Protein AF-R7NCV3-F1 (afdb_monomer_lite)

Sequence (77 aa):
MNFIPSYEDRLRNPHLKVLDFELLVAHPEAKLAVWQRYKMDILFRTRLQDLMMSNYFFKQQFEEVFQEYIRRDKRSR

Foldseek 3Di:
DPQADDPVSCVVPVPDDRDDLVCLVVDVPVVVVLVVCCVVPPVNVVVLVVCVVVPVVSVVSCCVSCVVVVVVVVVVD

Radius of gyration: 12.82 Å; chains: 1; bounding box: 24×28×41 Å

pLDDT: mean 80.63, std 14.32, range [37.25, 94.19]

Structure (mmCIF, N/CA/C/O backbone):
data_AF-R7NCV3-F1
#
_entry.id   AF-R7NCV3-F1
#
loop_
_atom_site.group_PDB
_atom_site.id
_atom_site.type_symbol
_atom_site.label_atom_id
_atom_site.label_alt_id
_atom_site.label_comp_id
_atom_site.label_asym_id
_atom_site.label_entity_id
_atom_site.label_seq_id
_atom_site.pdbx_PDB_ins_code
_atom_site.Cartn_x
_atom_site.Cartn_y
_atom_site.Cartn_z
_atom_site.occupancy
_atom_site.B_iso_or_equiv
_atom_site.auth_seq_id
_atom_site.auth_comp_id
_atom_site.auth_asym_id
_atom_site.auth_atom_id
_atom_site.pdbx_PDB_model_num
ATOM 1 N N . MET A 1 1 ? 0.616 -15.279 -7.917 1.00 37.25 1 MET A N 1
ATOM 2 C CA . MET A 1 1 ? 0.479 -1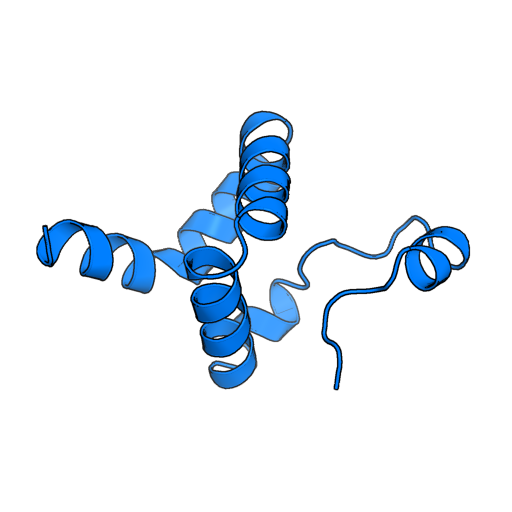4.061 -8.746 1.00 37.25 1 MET A CA 1
ATOM 3 C C . MET A 1 1 ? 1.208 -12.920 -8.049 1.00 37.25 1 MET A C 1
ATOM 5 O O . MET A 1 1 ? 0.834 -12.576 -6.936 1.00 37.25 1 MET A O 1
ATOM 9 N N . ASN A 1 2 ? 2.280 -12.391 -8.647 1.00 43.09 2 ASN A N 1
ATOM 10 C CA . ASN A 1 2 ? 3.031 -11.260 -8.092 1.00 43.09 2 ASN A CA 1
ATOM 11 C C . ASN A 1 2 ? 2.330 -9.955 -8.487 1.00 43.09 2 ASN A C 1
ATOM 13 O O . ASN A 1 2 ? 2.471 -9.489 -9.609 1.00 43.09 2 ASN A O 1
ATOM 17 N N . PHE A 1 3 ? 1.550 -9.387 -7.566 1.00 59.25 3 PHE A N 1
ATOM 18 C CA . PHE A 1 3 ? 0.685 -8.221 -7.808 1.00 59.25 3 PHE A CA 1
ATOM 19 C C . PHE A 1 3 ? 1.403 -6.863 -7.791 1.00 59.25 3 PHE A C 1
ATOM 21 O O . PHE A 1 3 ? 0.766 -5.814 -7.738 1.00 59.25 3 PHE A O 1
ATOM 28 N N . ILE A 1 4 ? 2.736 -6.871 -7.828 1.00 53.56 4 ILE A N 1
ATOM 29 C CA . ILE A 1 4 ? 3.533 -5.663 -8.003 1.00 53.56 4 ILE A CA 1
ATOM 30 C C . ILE A 1 4 ? 4.412 -5.891 -9.222 1.00 53.56 4 ILE A C 1
ATOM 32 O O . ILE A 1 4 ? 5.199 -6.842 -9.204 1.00 53.56 4 ILE A O 1
ATOM 36 N N . PRO A 1 5 ? 4.318 -5.026 -10.240 1.00 60.94 5 PRO A N 1
ATOM 37 C CA . PRO A 1 5 ? 5.199 -5.113 -11.387 1.00 60.94 5 PRO A CA 1
ATOM 38 C C . PRO A 1 5 ? 6.651 -5.029 -10.948 1.00 60.94 5 PRO A C 1
ATOM 40 O O . PRO A 1 5 ? 7.048 -4.114 -10.204 1.00 60.94 5 PRO A O 1
ATOM 43 N N . SER A 1 6 ? 7.426 -6.001 -11.421 1.00 62.28 6 SER A N 1
ATOM 44 C CA . SER A 1 6 ? 8.871 -6.022 -11.276 1.00 62.28 6 SER A CA 1
ATOM 45 C C . SER A 1 6 ? 9.492 -4.768 -11.901 1.00 62.28 6 SER A C 1
ATOM 47 O O . SER A 1 6 ? 8.838 -3.980 -12.592 1.00 62.28 6 SER A O 1
ATOM 49 N N . TYR A 1 7 ? 10.780 -4.551 -11.647 1.00 53.06 7 TYR A N 1
ATOM 50 C CA . TYR A 1 7 ? 11.506 -3.472 -12.312 1.00 53.06 7 TYR A CA 1
ATOM 51 C C . TYR A 1 7 ? 11.442 -3.605 -13.846 1.00 53.06 7 TYR A C 1
ATOM 53 O O . TYR A 1 7 ? 11.224 -2.612 -14.535 1.00 53.06 7 TYR A O 1
ATOM 61 N N . GLU A 1 8 ? 11.516 -4.832 -14.367 1.00 58.69 8 GLU A N 1
ATOM 62 C CA . GLU A 1 8 ? 11.400 -5.125 -15.801 1.00 58.69 8 GLU A CA 1
ATOM 63 C C . GLU A 1 8 ? 10.002 -4.806 -16.350 1.00 58.69 8 GLU A C 1
ATOM 65 O O . GLU A 1 8 ? 9.879 -4.222 -17.427 1.00 58.69 8 GLU A O 1
ATOM 70 N N . ASP A 1 9 ? 8.945 -5.096 -15.587 1.00 65.44 9 ASP A N 1
ATOM 71 C CA . ASP A 1 9 ? 7.565 -4.772 -15.978 1.00 65.44 9 ASP A CA 1
ATOM 72 C C . ASP A 1 9 ? 7.335 -3.254 -16.053 1.00 65.44 9 ASP A C 1
ATOM 74 O O . ASP A 1 9 ? 6.599 -2.770 -16.912 1.00 65.44 9 ASP A O 1
ATOM 78 N N . ARG A 1 10 ? 8.012 -2.483 -15.192 1.00 61.66 10 ARG A N 1
ATOM 79 C CA . ARG A 1 10 ? 7.972 -1.010 -15.204 1.00 61.66 10 ARG A CA 1
ATOM 80 C C . ARG A 1 10 ? 8.776 -0.404 -16.349 1.00 61.66 10 ARG A C 1
ATOM 82 O O . ARG A 1 10 ? 8.388 0.641 -16.856 1.00 61.66 10 ARG A O 1
ATOM 89 N N . LEU A 1 11 ? 9.873 -1.040 -16.763 1.00 52.28 11 LEU A N 1
ATOM 90 C CA . LEU A 1 11 ? 10.615 -0.625 -17.958 1.00 52.28 11 LEU A CA 1
ATOM 91 C C . LEU A 1 11 ? 9.794 -0.860 -19.232 1.00 52.28 11 LEU A C 1
ATOM 93 O O . LEU A 1 11 ? 9.850 -0.049 -20.152 1.00 52.28 11 LEU A O 1
ATOM 97 N N . ARG A 1 12 ? 9.007 -1.943 -19.272 1.00 66.81 12 ARG A N 1
ATOM 98 C CA . ARG A 1 12 ? 8.102 -2.251 -20.392 1.00 66.81 12 ARG A CA 1
ATOM 99 C C . ARG A 1 12 ? 6.853 -1.376 -20.410 1.00 66.81 12 ARG A C 1
ATOM 101 O O . ARG A 1 12 ? 6.367 -1.049 -21.488 1.00 66.81 12 ARG A O 1
ATOM 108 N N . ASN A 1 13 ? 6.333 -1.000 -19.244 1.00 60.81 13 ASN A N 1
ATOM 109 C CA . ASN A 1 13 ? 5.205 -0.086 -19.135 1.00 60.81 13 ASN A CA 1
ATOM 110 C C . ASN A 1 13 ? 5.446 0.947 -18.015 1.00 60.81 13 ASN A C 1
ATOM 112 O O . ASN A 1 13 ? 5.119 0.693 -16.851 1.00 60.81 13 ASN A O 1
ATOM 116 N N . PRO A 1 14 ? 5.979 2.134 -18.359 1.00 56.22 14 PRO A N 1
ATOM 117 C CA . PRO A 1 14 ? 6.275 3.180 -17.383 1.00 56.22 14 PRO A CA 1
ATOM 118 C C . PRO A 1 14 ? 5.026 3.728 -16.676 1.00 56.22 14 PRO A C 1
ATOM 120 O O . PRO A 1 14 ? 5.145 4.348 -15.620 1.00 56.22 14 PRO A O 1
ATOM 123 N N . HIS A 1 15 ? 3.830 3.490 -17.226 1.00 61.09 15 HIS A N 1
ATOM 124 C CA . HIS A 1 15 ? 2.560 3.919 -16.642 1.00 61.09 15 HIS A CA 1
ATOM 125 C C . HIS A 1 15 ? 1.983 2.919 -15.631 1.00 61.09 15 HIS A C 1
ATOM 127 O O . HIS A 1 15 ? 0.919 3.187 -15.066 1.00 61.09 15 HIS A O 1
ATOM 133 N N . LEU A 1 16 ? 2.642 1.776 -15.377 1.00 67.19 16 LEU A N 1
ATOM 134 C CA . LEU A 1 16 ? 2.125 0.809 -14.412 1.00 67.19 16 LEU A CA 1
ATOM 135 C C . LEU A 1 16 ? 2.108 1.407 -12.999 1.00 67.19 16 LEU A C 1
ATOM 137 O O . LEU A 1 16 ? 3.147 1.731 -12.409 1.00 67.19 16 LEU A O 1
ATOM 141 N N . LYS A 1 17 ? 0.899 1.538 -12.448 1.00 68.88 17 LYS A N 1
ATOM 142 C CA . LYS A 1 17 ? 0.680 2.068 -11.103 1.00 68.88 17 LYS A CA 1
ATOM 143 C C . LYS A 1 17 ? 1.349 1.158 -10.068 1.00 68.88 17 LYS A C 1
ATOM 145 O O . LYS A 1 17 ? 1.379 -0.063 -10.198 1.00 68.88 17 LYS A O 1
ATOM 150 N N . VAL A 1 18 ? 1.899 1.765 -9.015 1.00 72.00 18 VAL A N 1
ATOM 151 C CA . VAL A 1 18 ? 2.543 1.032 -7.905 1.00 72.00 18 VAL A CA 1
ATOM 152 C C . VAL A 1 18 ? 1.522 0.197 -7.131 1.00 72.00 18 VAL A C 1
ATOM 154 O O . VAL A 1 18 ? 1.862 -0.883 -6.657 1.00 72.00 18 VAL A O 1
ATOM 157 N N . LEU A 1 19 ? 0.294 0.705 -7.034 1.00 82.88 19 LEU A N 1
ATOM 158 C CA . LEU A 1 19 ? -0.881 0.003 -6.547 1.00 82.88 19 LEU A CA 1
ATOM 159 C C . LEU A 1 19 ? -2.022 0.239 -7.529 1.00 82.88 19 LEU A C 1
ATOM 161 O O . LEU A 1 19 ? -2.224 1.363 -7.993 1.00 82.88 19 LEU A O 1
ATOM 165 N N . ASP A 1 20 ? -2.772 -0.816 -7.805 1.00 85.12 20 ASP A N 1
ATOM 166 C CA . ASP A 1 20 ? -4.030 -0.728 -8.529 1.00 85.12 20 ASP A CA 1
ATOM 167 C C . ASP A 1 20 ? -5.178 -0.604 -7.521 1.00 85.12 20 ASP A C 1
ATOM 169 O O . ASP A 1 20 ? -5.646 -1.595 -6.965 1.00 85.12 20 ASP A O 1
ATOM 173 N N . PHE A 1 21 ? -5.592 0.627 -7.222 1.00 85.38 21 PHE A N 1
ATOM 174 C CA . PHE A 1 21 ? -6.640 0.865 -6.230 1.00 85.38 21 PHE A CA 1
ATOM 175 C C . PHE A 1 21 ? -8.010 0.323 -6.652 1.00 85.38 21 PHE A C 1
ATOM 177 O O . PHE A 1 21 ? -8.778 -0.065 -5.776 1.00 85.38 21 PHE A O 1
ATOM 184 N N . GLU A 1 22 ? -8.304 0.244 -7.953 1.00 85.00 22 GLU A N 1
ATOM 185 C CA . GLU A 1 22 ? -9.573 -0.308 -8.448 1.00 85.00 22 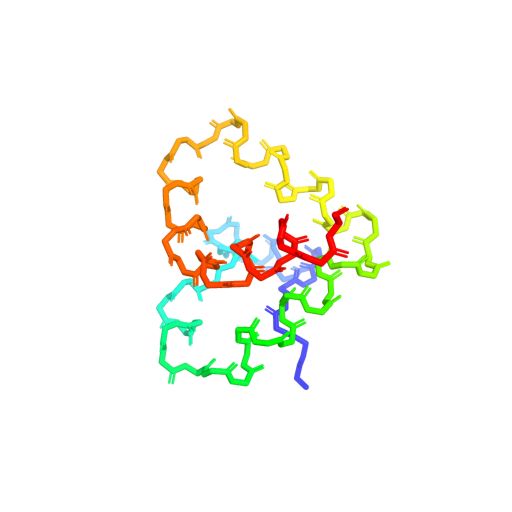GLU A CA 1
ATOM 186 C C . GLU A 1 22 ? -9.654 -1.798 -8.114 1.00 85.00 22 GLU A C 1
ATOM 188 O O . GLU A 1 22 ? -10.635 -2.264 -7.529 1.00 85.00 22 GLU A O 1
ATOM 193 N N . LEU A 1 23 ? -8.561 -2.522 -8.361 1.00 82.94 23 LEU A N 1
ATOM 194 C CA . LEU A 1 23 ? -8.440 -3.913 -7.950 1.00 82.94 23 LEU A CA 1
ATOM 195 C C . LEU A 1 23 ? -8.533 -4.072 -6.424 1.00 82.94 23 LEU A C 1
ATOM 197 O O . LEU A 1 23 ? -9.230 -4.962 -5.948 1.00 82.94 23 LEU A O 1
ATOM 201 N N . LEU A 1 24 ? -7.859 -3.228 -5.637 1.00 86.50 24 LEU A N 1
ATOM 202 C CA . LEU A 1 24 ? -7.880 -3.349 -4.170 1.00 86.50 24 LEU A CA 1
ATOM 203 C C . LEU A 1 24 ? -9.265 -3.094 -3.558 1.00 86.50 24 LEU A C 1
ATOM 205 O O . LEU A 1 24 ? -9.550 -3.607 -2.474 1.00 86.50 24 LEU A O 1
ATOM 209 N N . VAL A 1 25 ? -10.113 -2.305 -4.222 1.00 84.19 25 VAL A N 1
ATOM 210 C CA . VAL A 1 25 ? -11.516 -2.114 -3.826 1.00 84.19 25 VAL A CA 1
ATOM 211 C C . VAL A 1 25 ? -12.355 -3.338 -4.195 1.00 84.19 25 VAL A C 1
ATOM 213 O O . VAL A 1 25 ? -13.162 -3.780 -3.380 1.00 84.19 25 VAL A O 1
ATOM 216 N N . ALA A 1 26 ? -12.142 -3.910 -5.382 1.00 84.56 26 ALA A N 1
ATOM 217 C CA . ALA A 1 26 ? -12.887 -5.076 -5.857 1.00 84.56 26 ALA A CA 1
ATOM 218 C C . ALA A 1 26 ? -12.485 -6.398 -5.169 1.00 84.56 26 ALA A C 1
ATOM 220 O O . ALA A 1 26 ? -13.312 -7.300 -5.054 1.00 84.56 26 ALA A O 1
ATOM 221 N N . HIS A 1 27 ? -11.240 -6.506 -4.693 1.00 84.19 27 HIS A N 1
ATOM 222 C CA . HIS A 1 27 ? -10.640 -7.743 -4.183 1.00 84.19 27 HIS A CA 1
ATOM 223 C C . HIS A 1 27 ? -10.099 -7.578 -2.750 1.00 84.19 27 HIS A C 1
ATOM 225 O O . HIS A 1 27 ? -8.932 -7.202 -2.554 1.00 84.19 27 HIS A O 1
ATOM 231 N N . PRO A 1 28 ? -10.909 -7.881 -1.714 1.00 86.62 28 PRO A N 1
ATOM 232 C CA . PRO A 1 28 ? -10.494 -7.808 -0.311 1.00 86.62 28 PRO A CA 1
ATOM 233 C C . PRO A 1 28 ? -9.239 -8.633 0.019 1.00 86.62 28 PRO A C 1
ATOM 235 O O . PRO A 1 28 ? -8.440 -8.241 0.871 1.00 86.62 28 PRO A O 1
ATOM 238 N N . GLU A 1 29 ? -9.032 -9.755 -0.668 1.00 83.94 29 GLU A N 1
ATOM 239 C CA . GLU A 1 29 ? -7.859 -10.621 -0.549 1.00 83.94 29 GLU A CA 1
ATOM 240 C C . GLU A 1 29 ? -6.574 -9.935 -1.031 1.00 83.94 29 GLU A C 1
ATOM 242 O O . GLU A 1 29 ? -5.537 -10.016 -0.367 1.00 83.94 29 GLU A O 1
ATOM 247 N N . ALA A 1 30 ? -6.647 -9.182 -2.132 1.00 83.25 30 ALA A N 1
ATOM 248 C CA . ALA A 1 30 ? -5.522 -8.408 -2.648 1.00 83.25 30 ALA A CA 1
ATOM 249 C C . ALA A 1 30 ? -5.184 -7.255 -1.694 1.00 83.25 30 ALA A C 1
ATOM 251 O O . ALA A 1 30 ? -4.016 -7.011 -1.382 1.00 83.25 30 ALA A O 1
ATOM 252 N N . LYS A 1 31 ? -6.218 -6.601 -1.153 1.00 86.38 31 LYS A N 1
ATOM 253 C CA . LYS A 1 31 ? -6.091 -5.572 -0.117 1.00 86.38 31 LYS A CA 1
ATOM 254 C C . LYS A 1 31 ? -5.384 -6.101 1.129 1.00 86.38 31 LYS A C 1
ATOM 256 O O . LYS A 1 31 ? -4.436 -5.476 1.605 1.00 86.38 31 LYS A O 1
ATOM 261 N N . LEU A 1 32 ? -5.787 -7.267 1.633 1.00 87.56 32 LEU A N 1
ATOM 262 C CA . LEU A 1 32 ? -5.140 -7.893 2.787 1.00 87.56 32 LEU A CA 1
ATOM 263 C C . LEU A 1 32 ? -3.673 -8.245 2.497 1.00 87.56 32 LEU A C 1
ATOM 265 O O . LEU A 1 32 ? -2.807 -7.948 3.320 1.00 87.56 32 LEU A O 1
ATOM 269 N N . ALA A 1 33 ? -3.382 -8.823 1.329 1.00 88.12 33 ALA A N 1
ATOM 270 C CA . ALA A 1 33 ? -2.022 -9.187 0.930 1.00 88.12 33 ALA A CA 1
ATOM 271 C C . ALA A 1 33 ? -1.094 -7.962 0.843 1.00 88.12 33 ALA A C 1
ATOM 273 O O . ALA A 1 33 ? 0.023 -7.984 1.369 1.00 88.12 33 ALA A O 1
ATOM 274 N N . VAL A 1 34 ? -1.568 -6.863 0.242 1.00 90.00 34 VAL A N 1
ATOM 275 C CA . VAL A 1 34 ? -0.826 -5.592 0.196 1.00 90.00 34 VAL A CA 1
ATOM 276 C C . VAL A 1 34 ? -0.588 -5.049 1.602 1.00 90.00 34 VAL A C 1
ATOM 278 O O . VAL A 1 34 ? 0.525 -4.619 1.905 1.00 90.00 34 VAL A O 1
ATOM 281 N N . TRP A 1 35 ? -1.590 -5.105 2.483 1.00 91.94 35 TRP A N 1
ATOM 282 C CA . TRP A 1 35 ? -1.442 -4.627 3.856 1.00 91.94 35 TRP A CA 1
ATOM 283 C C . TRP A 1 35 ? -0.444 -5.454 4.677 1.00 91.94 35 TRP A C 1
ATOM 285 O O . TRP A 1 35 ? 0.389 -4.894 5.392 1.00 91.94 35 TRP A O 1
ATOM 295 N N . GLN A 1 36 ? -0.478 -6.784 4.563 1.00 90.06 36 GLN A N 1
ATOM 296 C CA . GLN A 1 36 ? 0.505 -7.653 5.216 1.00 90.06 36 GLN A CA 1
ATOM 297 C C . GLN A 1 36 ? 1.920 -7.348 4.729 1.00 90.06 36 GLN A C 1
ATOM 299 O O . GLN A 1 36 ? 2.834 -7.180 5.539 1.00 90.06 36 GLN A O 1
ATOM 304 N N . ARG A 1 37 ? 2.092 -7.178 3.415 1.00 88.31 37 ARG A N 1
ATOM 305 C CA . ARG A 1 37 ? 3.380 -6.786 2.846 1.00 88.31 37 ARG A CA 1
ATOM 306 C C . ARG A 1 37 ? 3.831 -5.416 3.345 1.00 88.31 37 ARG A C 1
ATOM 308 O O . ARG A 1 37 ? 4.983 -5.277 3.729 1.00 88.31 37 ARG A O 1
ATOM 315 N N . TYR A 1 38 ? 2.936 -4.432 3.422 1.00 90.62 38 TYR A N 1
ATOM 316 C CA . TYR A 1 38 ? 3.232 -3.111 3.991 1.00 90.62 38 TYR A CA 1
ATOM 317 C C . TYR A 1 38 ? 3.739 -3.186 5.442 1.00 90.62 38 TYR A C 1
ATOM 319 O O . TYR A 1 38 ? 4.569 -2.378 5.855 1.00 90.62 38 TYR A O 1
ATOM 327 N N . LYS A 1 39 ? 3.278 -4.169 6.225 1.00 89.62 39 LYS A N 1
ATOM 328 C CA . LYS A 1 39 ? 3.757 -4.391 7.597 1.00 89.62 39 LYS A CA 1
ATOM 329 C C . LYS A 1 39 ? 5.114 -5.091 7.670 1.00 89.62 39 LYS A C 1
ATOM 331 O O . LYS A 1 39 ? 5.903 -4.756 8.551 1.00 89.62 39 LYS A O 1
ATOM 336 N N . MET A 1 40 ? 5.367 -6.057 6.788 1.00 90.12 40 MET A N 1
ATOM 337 C CA . MET A 1 40 ? 6.538 -6.941 6.861 1.00 90.12 40 MET A CA 1
ATOM 338 C C . MET A 1 40 ? 7.740 -6.460 6.036 1.00 90.12 40 MET A C 1
ATOM 340 O O . MET A 1 40 ? 8.881 -6.652 6.444 1.00 90.12 40 MET A O 1
ATOM 344 N N . ASP A 1 41 ? 7.500 -5.849 4.878 1.00 90.12 41 ASP A N 1
ATOM 345 C CA . ASP A 1 41 ? 8.522 -5.450 3.909 1.00 90.12 41 ASP A CA 1
ATOM 346 C C . ASP A 1 41 ? 8.840 -3.956 4.082 1.00 90.12 41 ASP A C 1
ATOM 348 O O . ASP A 1 41 ? 8.085 -3.076 3.657 1.00 90.12 41 ASP A O 1
ATOM 352 N N . ILE A 1 42 ? 9.967 -3.671 4.745 1.00 89.06 42 ILE A N 1
ATOM 353 C CA . ILE A 1 42 ? 10.406 -2.304 5.064 1.00 89.06 42 ILE A CA 1
ATOM 354 C C . ILE A 1 42 ? 10.617 -1.483 3.789 1.00 89.06 42 ILE A C 1
ATOM 356 O O . ILE A 1 42 ? 10.184 -0.335 3.736 1.00 89.06 42 ILE A O 1
ATOM 360 N N . LEU A 1 43 ? 11.233 -2.066 2.757 1.00 89.50 43 LEU A N 1
ATOM 361 C CA . LEU A 1 43 ? 11.517 -1.365 1.503 1.00 89.50 43 LEU A CA 1
ATOM 362 C C . LEU A 1 43 ? 10.222 -0.994 0.781 1.00 89.50 43 LEU A C 1
ATOM 364 O O . LEU A 1 43 ? 10.067 0.128 0.294 1.00 89.50 43 LEU A O 1
ATOM 368 N N . PHE A 1 44 ? 9.265 -1.921 0.751 1.00 86.94 44 PHE A N 1
ATOM 369 C CA . PHE A 1 44 ? 7.945 -1.662 0.191 1.00 86.94 44 PHE A CA 1
ATOM 370 C C . PHE A 1 44 ? 7.200 -0.568 0.962 1.00 86.94 44 PHE A C 1
ATOM 372 O O . PHE A 1 44 ? 6.642 0.345 0.350 1.00 86.94 44 PHE A O 1
ATOM 379 N N . ARG A 1 45 ? 7.239 -0.617 2.299 1.00 90.88 45 ARG A N 1
ATOM 380 C CA . ARG A 1 45 ? 6.645 0.410 3.158 1.00 90.88 45 ARG A CA 1
ATOM 381 C C . ARG A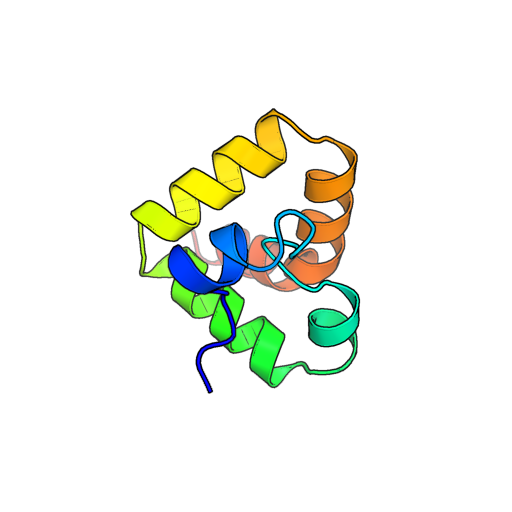 1 45 ? 7.241 1.788 2.893 1.00 90.88 45 ARG A C 1
ATOM 383 O O . ARG A 1 45 ? 6.480 2.725 2.672 1.00 90.88 45 ARG A O 1
ATOM 390 N N . THR A 1 46 ? 8.567 1.907 2.881 1.00 89.44 46 THR A N 1
ATOM 391 C CA . THR A 1 46 ? 9.262 3.178 2.631 1.00 89.44 46 THR A CA 1
ATOM 392 C C . THR A 1 46 ? 8.888 3.742 1.266 1.00 89.44 46 THR A C 1
ATOM 394 O O . THR A 1 46 ? 8.481 4.893 1.176 1.00 89.44 46 THR A O 1
ATOM 397 N N . ARG A 1 47 ? 8.874 2.911 0.217 1.00 89.31 47 ARG A N 1
ATOM 398 C CA . ARG A 1 47 ? 8.473 3.352 -1.126 1.00 89.31 47 ARG A CA 1
ATOM 399 C C . ARG A 1 47 ? 7.044 3.896 -1.172 1.00 89.31 47 ARG A C 1
ATOM 401 O O . ARG A 1 47 ? 6.779 4.880 -1.859 1.00 89.31 47 ARG A O 1
ATOM 408 N N . LEU A 1 48 ? 6.111 3.248 -0.475 1.00 90.06 48 LEU A N 1
ATOM 409 C CA . LEU A 1 48 ? 4.737 3.737 -0.379 1.00 90.06 48 LEU A CA 1
ATOM 410 C C . LEU A 1 48 ? 4.652 5.033 0.428 1.00 90.06 48 LEU A C 1
ATOM 412 O O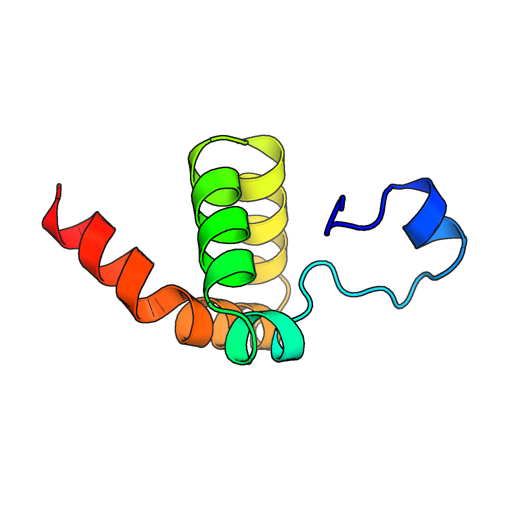 . LEU A 1 48 ? 3.893 5.920 0.052 1.00 90.06 48 LEU A O 1
ATOM 416 N N . GLN A 1 49 ? 5.441 5.173 1.492 1.00 91.31 49 GLN A N 1
ATOM 417 C CA . GLN A 1 49 ? 5.528 6.414 2.261 1.00 91.31 49 GLN A CA 1
ATOM 418 C C . GLN A 1 49 ? 6.066 7.569 1.414 1.00 91.31 49 GLN A C 1
ATOM 420 O O . GLN A 1 49 ? 5.444 8.627 1.396 1.00 91.31 49 GLN A O 1
ATOM 425 N N . ASP A 1 50 ? 7.125 7.352 0.637 1.00 91.00 50 ASP A N 1
ATOM 426 C CA . ASP A 1 50 ? 7.676 8.357 -0.279 1.00 91.00 50 ASP A CA 1
ATOM 427 C C . ASP A 1 50 ? 6.646 8.796 -1.328 1.00 91.00 50 ASP A C 1
ATOM 429 O O . ASP A 1 50 ? 6.498 9.987 -1.617 1.00 91.00 50 ASP A O 1
ATOM 433 N N . LEU A 1 51 ? 5.864 7.850 -1.857 1.00 89.56 51 LEU A N 1
ATOM 434 C CA . LEU A 1 51 ? 4.754 8.148 -2.766 1.00 89.56 51 LEU A CA 1
ATOM 435 C C . LEU A 1 51 ? 3.636 8.932 -2.076 1.00 89.56 51 LEU A C 1
ATOM 437 O O . LEU A 1 51 ? 3.121 9.881 -2.655 1.00 89.56 51 LEU A O 1
ATOM 441 N N . MET A 1 52 ? 3.280 8.590 -0.838 1.00 92.44 52 MET A N 1
ATOM 442 C CA . MET A 1 52 ? 2.288 9.346 -0.067 1.00 92.44 52 MET A CA 1
ATOM 443 C C . MET A 1 52 ? 2.765 10.764 0.281 1.00 92.44 52 MET A C 1
ATOM 445 O O . MET A 1 52 ? 1.941 11.670 0.395 1.00 92.44 52 MET A O 1
ATOM 449 N N . MET A 1 53 ? 4.073 10.972 0.458 1.00 91.50 53 MET A N 1
ATOM 450 C CA . MET A 1 53 ? 4.653 12.297 0.706 1.00 91.50 53 MET A CA 1
ATOM 451 C C . MET A 1 53 ? 4.706 13.152 -0.564 1.00 91.50 53 MET A C 1
ATOM 453 O O . MET A 1 53 ? 4.462 14.353 -0.500 1.00 91.50 53 MET A O 1
ATOM 457 N N . SER A 1 54 ? 5.014 12.542 -1.711 1.00 91.38 54 SER A N 1
ATOM 458 C CA . SER A 1 54 ? 5.198 13.248 -2.988 1.00 91.38 54 SER A CA 1
ATOM 459 C C . SER A 1 54 ? 3.922 13.380 -3.825 1.00 91.38 54 SER A C 1
ATOM 461 O O . SER A 1 54 ? 3.849 14.248 -4.692 1.00 91.38 54 SER A O 1
ATOM 463 N N . ASN A 1 55 ? 2.903 12.552 -3.578 1.00 90.62 55 ASN A N 1
ATOM 464 C CA . ASN A 1 55 ? 1.654 12.536 -4.331 1.00 90.62 55 ASN A CA 1
ATOM 465 C C . ASN A 1 55 ? 0.441 12.534 -3.386 1.00 90.62 55 ASN A C 1
ATOM 467 O O . ASN A 1 55 ? 0.038 11.505 -2.838 1.00 90.62 55 ASN A O 1
ATOM 471 N N . TYR A 1 56 ? -0.180 13.707 -3.241 1.00 91.00 56 TYR A N 1
ATOM 472 C CA . TYR A 1 56 ? -1.349 13.904 -2.382 1.00 91.00 56 TYR A CA 1
ATOM 473 C C . TYR A 1 56 ? -2.548 13.033 -2.787 1.00 91.00 56 TYR A C 1
ATOM 475 O O . TYR A 1 56 ? -3.219 12.471 -1.923 1.00 91.00 56 TYR A O 1
ATOM 483 N N . PHE A 1 57 ? -2.801 12.878 -4.090 1.00 90.25 57 PHE A N 1
ATOM 484 C CA . PHE A 1 57 ? -3.915 12.063 -4.579 1.00 90.25 57 PHE A CA 1
ATOM 485 C C . PHE A 1 57 ? -3.710 10.583 -4.240 1.00 90.25 57 PHE A C 1
ATOM 487 O O . PHE A 1 57 ? -4.612 9.929 -3.723 1.00 90.25 57 PHE A O 1
ATOM 494 N N . PHE A 1 58 ? -2.489 10.079 -4.436 1.00 91.12 58 PHE A N 1
ATOM 495 C CA . PHE A 1 58 ? -2.120 8.725 -4.032 1.00 91.12 58 PHE A CA 1
ATOM 496 C C . PHE A 1 58 ? -2.319 8.510 -2.528 1.00 91.12 58 PHE A C 1
ATOM 498 O O . PHE A 1 58 ? -2.859 7.485 -2.118 1.00 91.12 58 PHE A O 1
ATOM 505 N N . LYS A 1 59 ? -1.918 9.486 -1.703 1.00 93.44 59 LYS A N 1
ATOM 506 C CA . LYS A 1 59 ? -2.123 9.437 -0.253 1.00 93.44 59 LYS A CA 1
ATOM 507 C C . LYS A 1 59 ? -3.600 9.331 0.115 1.00 93.44 59 LYS A C 1
ATOM 509 O O . LYS A 1 59 ? -3.941 8.472 0.919 1.00 93.44 59 LYS A O 1
ATOM 514 N N . GLN A 1 60 ? -4.458 10.164 -0.475 1.00 94.19 60 GLN A N 1
ATOM 515 C CA . GLN A 1 60 ? -5.902 10.122 -0.225 1.00 94.19 60 GLN A CA 1
ATOM 516 C C . GLN A 1 60 ? -6.483 8.742 -0.559 1.00 94.19 60 GLN A C 1
ATOM 518 O O . GLN A 1 60 ? -7.119 8.132 0.297 1.00 94.19 60 GLN A O 1
ATOM 523 N N . GLN A 1 61 ? -6.178 8.203 -1.745 1.00 92.50 61 GLN A N 1
ATOM 524 C CA . GLN A 1 61 ? -6.652 6.873 -2.149 1.00 92.50 61 GLN A CA 1
ATOM 525 C C . GLN A 1 61 ? -6.131 5.765 -1.229 1.00 92.50 61 GLN A C 1
ATOM 527 O O . GLN A 1 61 ? -6.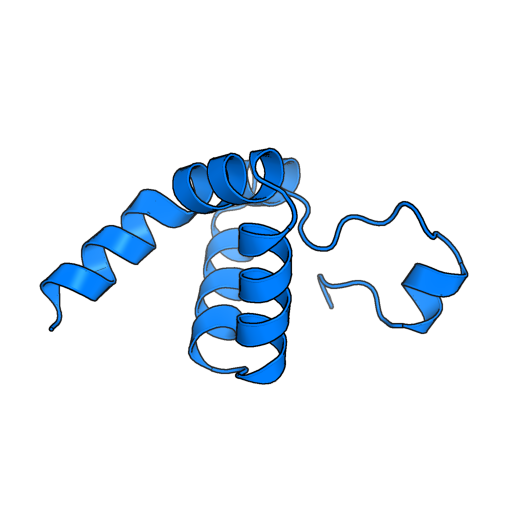869 4.856 -0.854 1.00 92.50 61 GLN A O 1
ATOM 532 N N . PHE A 1 62 ? -4.860 5.839 -0.830 1.00 93.38 62 PHE A N 1
ATOM 533 C CA . PHE A 1 62 ? -4.280 4.869 0.089 1.00 93.38 62 PHE A CA 1
ATOM 534 C C . PHE A 1 62 ? -4.951 4.920 1.466 1.00 93.38 62 PHE A C 1
ATOM 536 O O . PHE A 1 62 ? -5.317 3.879 2.010 1.00 93.38 62 PHE A O 1
ATOM 543 N N . GLU A 1 63 ? -5.130 6.111 2.036 1.00 92.94 63 GLU A N 1
ATOM 544 C CA . GLU A 1 63 ? -5.771 6.285 3.340 1.00 92.94 63 GLU A CA 1
ATOM 545 C C . GLU A 1 63 ? -7.238 5.856 3.321 1.00 92.94 63 GLU A C 1
ATOM 547 O O . GLU A 1 63 ? -7.685 5.251 4.292 1.00 92.94 63 GLU A O 1
ATOM 552 N N . GLU A 1 64 ? -7.964 6.112 2.232 1.00 93.50 64 GLU A N 1
ATOM 553 C CA . GLU A 1 64 ? -9.347 5.673 2.039 1.00 93.50 64 GLU A CA 1
ATOM 554 C C . GLU A 1 64 ? -9.439 4.146 1.965 1.00 93.50 64 GLU A C 1
ATOM 556 O O . GLU A 1 64 ? -10.151 3.519 2.754 1.00 93.50 64 GLU A 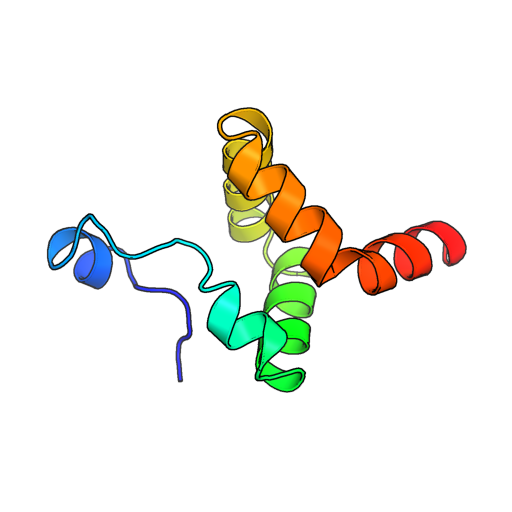O 1
ATOM 561 N N . VAL A 1 65 ? -8.651 3.525 1.082 1.00 92.75 65 VAL A N 1
ATOM 562 C CA . VAL A 1 65 ? -8.647 2.069 0.922 1.00 92.75 65 VAL A CA 1
ATOM 563 C C . VAL A 1 65 ? -8.216 1.409 2.231 1.00 92.75 65 VAL A C 1
ATOM 565 O O . VAL A 1 65 ? -8.910 0.529 2.731 1.00 92.75 65 VAL A O 1
ATOM 568 N N . PHE A 1 66 ? -7.127 1.838 2.863 1.00 93.44 66 PHE A N 1
ATOM 569 C CA . PHE A 1 66 ? -6.582 1.169 4.049 1.00 93.44 66 PHE A CA 1
ATOM 570 C C . PHE A 1 66 ? -7.084 1.727 5.391 1.00 93.44 66 PHE A C 1
ATOM 572 O O . PHE A 1 66 ? -6.573 1.326 6.441 1.00 93.44 66 PHE A O 1
ATOM 579 N N . GLN A 1 67 ? -8.110 2.587 5.403 1.00 92.25 67 GLN A N 1
ATOM 580 C CA . GLN A 1 67 ? -8.571 3.298 6.604 1.00 92.25 67 GLN A CA 1
ATOM 581 C C . GLN A 1 67 ? -8.858 2.368 7.789 1.00 92.25 67 GLN A C 1
ATOM 583 O O . GLN A 1 67 ? -8.443 2.629 8.921 1.00 92.25 67 GLN A O 1
ATOM 588 N N . GLU A 1 68 ? -9.568 1.268 7.537 1.00 89.62 68 GLU A N 1
ATOM 589 C CA . GLU A 1 68 ? -9.935 0.292 8.566 1.00 89.62 68 GLU A CA 1
ATOM 590 C C . GLU A 1 68 ? -8.708 -0.374 9.185 1.00 89.62 68 GLU A C 1
ATOM 592 O O . GLU A 1 68 ? -8.621 -0.529 10.405 1.00 89.62 68 GLU A O 1
ATOM 597 N N . TYR A 1 69 ? -7.734 -0.722 8.348 1.00 89.75 69 TYR A N 1
ATOM 598 C CA . TYR A 1 69 ? -6.496 -1.352 8.775 1.00 89.75 69 TYR A CA 1
ATOM 599 C C . TYR A 1 69 ? -5.635 -0.394 9.604 1.00 89.75 69 TYR A C 1
ATOM 601 O O . TYR A 1 69 ? -5.149 -0.775 10.668 1.00 89.75 69 TYR A O 1
ATOM 609 N N . ILE A 1 70 ? -5.522 0.867 9.173 1.00 88.81 70 ILE A N 1
ATOM 610 C CA . ILE A 1 70 ? -4.814 1.929 9.902 1.00 88.81 70 ILE A CA 1
ATOM 611 C C . ILE A 1 70 ? -5.470 2.178 11.268 1.00 88.81 70 ILE A C 1
ATOM 613 O O . ILE A 1 70 ? -4.781 2.284 12.283 1.00 88.81 70 ILE A O 1
ATOM 617 N N . ARG A 1 71 ? -6.808 2.259 11.318 1.00 88.25 71 ARG A N 1
ATOM 618 C CA . ARG A 1 71 ? -7.563 2.458 12.568 1.00 88.25 71 ARG A CA 1
ATOM 619 C C . ARG A 1 71 ? -7.362 1.305 13.549 1.00 88.25 71 ARG A C 1
ATOM 621 O O . ARG A 1 71 ? -7.192 1.560 14.738 1.00 88.25 71 ARG A O 1
ATOM 628 N N . ARG A 1 72 ? -7.376 0.057 13.068 1.00 85.75 72 ARG A N 1
ATOM 629 C CA . ARG A 1 72 ? -7.125 -1.131 13.901 1.00 85.75 72 ARG A CA 1
ATOM 630 C C . ARG A 1 72 ? -5.711 -1.120 14.478 1.00 85.75 72 ARG A C 1
ATOM 632 O O . ARG A 1 72 ? -5.555 -1.341 15.671 1.00 85.75 72 ARG A O 1
ATOM 639 N N . ASP A 1 73 ? -4.709 -0.774 13.672 1.00 81.44 73 ASP A N 1
ATOM 640 C CA . ASP A 1 73 ? -3.311 -0.738 14.124 1.00 81.44 73 ASP A CA 1
ATOM 641 C C . ASP A 1 73 ? -3.062 0.325 15.206 1.00 81.44 73 ASP A C 1
ATOM 643 O O . ASP A 1 73 ? -2.290 0.099 16.133 1.00 81.44 73 ASP A O 1
ATOM 647 N N . LYS A 1 74 ? -3.764 1.464 15.128 1.00 75.81 74 LYS A N 1
ATOM 648 C CA . LYS A 1 74 ? -3.717 2.522 16.152 1.00 75.81 74 LYS A CA 1
ATOM 649 C C . LYS A 1 74 ? -4.390 2.142 17.473 1.00 75.81 74 LYS A C 1
ATOM 651 O O . LYS A 1 74 ? -4.073 2.756 18.477 1.00 75.81 74 LYS A O 1
ATOM 656 N N . ARG A 1 75 ? -5.335 1.195 17.470 1.00 68.56 75 ARG A N 1
ATOM 657 C CA . ARG A 1 75 ? -6.026 0.717 18.685 1.00 68.56 75 ARG A CA 1
ATOM 658 C C . ARG A 1 75 ? -5.296 -0.433 19.379 1.00 68.56 75 ARG A C 1
ATOM 660 O O . ARG A 1 75 ? -5.572 -0.698 20.539 1.00 68.56 75 ARG A O 1
ATOM 667 N N . SER A 1 76 ? -4.422 -1.139 18.661 1.00 58.84 76 SER A N 1
ATOM 668 C CA . SER A 1 76 ? -3.602 -2.231 19.204 1.00 58.84 76 SER A CA 1
ATOM 669 C C . SER A 1 76 ? -2.280 -1.764 19.827 1.00 58.84 76 SER A C 1
ATOM 671 O O . SER A 1 76 ? -1.504 -2.607 20.268 1.00 58.84 76 SER A O 1
ATOM 673 N N . ARG A 1 77 ? -2.010 -0.456 19.842 1.00 50.03 77 ARG A N 1
ATOM 674 C CA . ARG A 1 77 ? -0.887 0.179 20.541 1.00 50.03 77 ARG A CA 1
ATOM 675 C C . ARG A 1 77 ? -1.422 1.024 21.682 1.00 50.03 77 ARG A C 1
ATOM 677 O O . ARG A 1 77 ? -0.708 1.101 22.700 1.00 50.03 77 ARG A O 1
#

Secondary structure (DSSP, 8-state):
---S--HHHHHH-TT--SS-HHHHHH-HHHHHHHHHHHHH-HHHHHHHHHHHHH-HHHHHHHHHHHHHHHHHHHH--